Protein AF-A0A9E5QWT2-F1 (afdb_monomer_lite)

Foldseek 3Di:
DQQQPDLAQPDFDQDPNDTAQKAFDFDKDFLQWFWDQACDPDPNGTWTWGDAWTKTFGDHPSPSDTDPPGDIDIDRDRQIEDAQEPAPDQDPHNHDNVGNNGSHHHYGHNVVRVVCVVVQVVCCVPPNRGDMDGDDDPVVVDD

Radius of gyration: 15.13 Å; chains: 1; bounding box: 39×32×40 Å

Sequence (143 aa):
MPGTWGRGVYNPITVLGITGTAALKAGQYLDAYRFVDTYQGWLNYPYFHQVRPVTVFRDGDRDNTLEWDNPVQSGLFGINIHRMSNNGIDSQVLNYVWATWSMGCQGAPEPTFAQLLPLARACARFHGDLFDYTLLYEADLKG

Secondary structure (DSSP, 8-state):
-TTTSSS-------BTTB-SEEEEPSEEEEEEEEEE--SSSSSSS-EEEE-S-EEEEEE-S-SS---TTSPPEEE-----EEESSSTT------EETTEE--TT-EEE-HHHHTTHHHHHHHHHHHH-SEEEEEE--GGGG--

Structure (mmCIF, N/CA/C/O backbone):
data_AF-A0A9E5QWT2-F1
#
_entry.id   AF-A0A9E5QWT2-F1
#
loop_
_atom_site.group_PDB
_atom_site.id
_atom_site.type_symbol
_atom_site.label_atom_id
_atom_site.label_alt_id
_atom_site.label_comp_id
_atom_site.label_asym_id
_atom_site.label_entity_id
_atom_site.label_seq_id
_atom_site.pdbx_PDB_ins_code
_atom_site.Cartn_x
_atom_site.Cartn_y
_atom_site.Cartn_z
_atom_site.occupancy
_atom_site.B_iso_or_equiv
_atom_site.auth_seq_id
_atom_site.auth_comp_id
_atom_site.auth_asym_id
_atom_site.auth_atom_id
_atom_site.pdbx_PDB_model_num
ATOM 1 N N . MET A 1 1 ? -4.595 10.515 5.391 1.00 36.75 1 MET A N 1
ATOM 2 C CA . MET A 1 1 ? -4.606 9.076 5.123 1.00 36.75 1 MET A CA 1
ATOM 3 C C . MET A 1 1 ? -4.882 8.828 3.661 1.00 36.75 1 MET A C 1
ATOM 5 O O . MET A 1 1 ? -5.630 9.599 3.059 1.00 36.75 1 MET A O 1
ATOM 9 N N . PRO A 1 2 ? -4.317 7.764 3.094 1.00 42.38 2 PRO A N 1
ATOM 10 C CA . PRO A 1 2 ? -4.836 7.195 1.865 1.00 42.38 2 PRO A CA 1
ATOM 11 C C . PRO A 1 2 ? -6.343 6.912 2.015 1.00 42.38 2 PRO A C 1
ATOM 13 O O . PRO A 1 2 ? -6.761 6.156 2.886 1.00 42.38 2 PRO A O 1
ATOM 16 N N . GLY A 1 3 ? -7.150 7.610 1.221 1.00 45.94 3 GLY A N 1
ATOM 17 C CA . GLY A 1 3 ? -8.610 7.583 1.216 1.00 45.94 3 GLY A CA 1
ATOM 18 C C . GLY A 1 3 ? -9.248 8.899 1.659 1.00 45.94 3 GLY A C 1
ATOM 19 O O . GLY A 1 3 ? -10.365 9.170 1.245 1.00 45.94 3 GLY A O 1
ATOM 20 N N . THR A 1 4 ? -8.535 9.742 2.420 1.00 39.28 4 THR A N 1
ATOM 21 C CA . THR A 1 4 ? -9.126 10.931 3.077 1.00 39.28 4 THR A CA 1
ATOM 22 C C . THR A 1 4 ? -8.354 12.237 2.880 1.00 39.28 4 THR A C 1
ATOM 24 O O . THR A 1 4 ? -8.819 13.294 3.292 1.00 39.28 4 THR A O 1
ATOM 27 N N . TRP A 1 5 ? -7.166 12.215 2.264 1.00 31.72 5 TRP A N 1
ATOM 28 C CA . TRP A 1 5 ? -6.423 13.448 1.971 1.00 31.72 5 TRP A CA 1
ATOM 29 C C . TRP A 1 5 ? -6.691 13.956 0.547 1.00 31.72 5 TRP A C 1
ATOM 31 O O . TRP A 1 5 ? -6.329 13.313 -0.440 1.00 31.72 5 TRP A O 1
ATOM 41 N N . GLY A 1 6 ? -7.318 15.134 0.465 1.00 42.16 6 GLY A N 1
ATOM 42 C CA . GLY A 1 6 ? -7.694 15.834 -0.770 1.00 42.16 6 GLY A CA 1
ATOM 43 C C . GLY A 1 6 ? -9.208 15.846 -1.020 1.00 42.16 6 GLY A C 1
ATOM 44 O O . GLY A 1 6 ? -9.925 14.992 -0.513 1.00 42.16 6 GLY A O 1
ATOM 45 N N . ARG A 1 7 ? -9.698 16.812 -1.819 1.00 37.22 7 ARG A N 1
ATOM 46 C CA . ARG A 1 7 ? -11.095 16.892 -2.312 1.00 37.22 7 ARG A CA 1
ATOM 47 C C . ARG A 1 7 ? -11.407 15.671 -3.183 1.00 37.22 7 ARG A C 1
ATOM 49 O O . ARG A 1 7 ? -11.345 15.792 -4.401 1.00 37.22 7 ARG A O 1
ATOM 56 N N . GLY A 1 8 ? -11.648 14.508 -2.588 1.00 43.03 8 GLY A N 1
ATOM 57 C CA . GLY A 1 8 ? -11.386 13.242 -3.266 1.00 43.03 8 GLY A CA 1
ATOM 58 C C . GLY A 1 8 ? -12.216 12.046 -2.825 1.00 43.03 8 GLY A C 1
ATOM 59 O O . GLY A 1 8 ? -11.756 10.928 -3.026 1.00 43.03 8 GLY A O 1
ATOM 60 N N . VAL A 1 9 ? -13.422 12.242 -2.288 1.00 47.47 9 VAL A N 1
ATOM 61 C CA . VAL A 1 9 ? -14.447 11.183 -2.210 1.00 47.47 9 VAL A CA 1
ATOM 62 C C . VAL A 1 9 ? -15.173 11.129 -3.560 1.00 47.47 9 VAL A C 1
ATOM 64 O O . VAL A 1 9 ? -16.355 11.446 -3.689 1.00 47.47 9 VAL A O 1
ATOM 67 N N . TYR A 1 10 ? -14.437 10.802 -4.623 1.00 46.09 10 TYR A N 1
ATOM 68 C CA . TYR A 1 10 ? -15.039 10.573 -5.932 1.00 46.09 10 TYR A CA 1
ATOM 69 C C . TYR A 1 10 ? -15.261 9.074 -6.089 1.00 46.09 10 TYR A C 1
ATOM 71 O O . TYR A 1 10 ? -14.308 8.317 -6.238 1.00 46.09 10 TYR A O 1
ATOM 79 N N . ASN A 1 11 ? -16.540 8.690 -6.103 1.00 51.06 11 ASN A N 1
ATOM 80 C CA . ASN A 1 11 ? -17.053 7.368 -6.467 1.00 51.06 11 ASN A CA 1
ATOM 81 C C . ASN A 1 11 ? -17.125 6.328 -5.320 1.00 51.06 11 ASN A C 1
ATOM 83 O O . ASN A 1 11 ? -16.314 5.403 -5.272 1.00 51.06 11 ASN A O 1
ATOM 87 N N . PRO A 1 12 ? -18.125 6.408 -4.414 1.00 52.72 12 PRO A N 1
ATOM 88 C CA . PRO A 1 12 ? -18.350 5.347 -3.436 1.00 52.72 12 PRO A CA 1
ATOM 89 C C . PRO A 1 12 ? -18.768 4.063 -4.157 1.00 52.72 12 PRO A C 1
ATOM 91 O O . PRO A 1 12 ? -19.879 3.950 -4.678 1.00 52.72 12 PRO A O 1
ATOM 94 N N . ILE A 1 13 ? -17.877 3.076 -4.179 1.00 55.72 13 ILE A N 1
ATOM 95 C CA . ILE A 1 13 ? -18.208 1.740 -4.662 1.00 55.72 13 ILE A CA 1
ATOM 96 C C . ILE A 1 13 ? -18.928 1.023 -3.524 1.00 55.72 13 ILE A C 1
ATOM 98 O O . ILE A 1 13 ? -18.365 0.824 -2.446 1.00 55.72 13 ILE A O 1
ATOM 102 N N . THR A 1 14 ? -20.175 0.622 -3.769 1.00 60.31 14 THR A N 1
ATOM 103 C CA . THR A 1 14 ? -20.860 -0.314 -2.874 1.00 60.31 14 THR A CA 1
ATOM 104 C C . THR A 1 14 ? -20.212 -1.678 -3.051 1.00 60.31 14 THR A C 1
ATOM 106 O O . THR A 1 14 ? -20.368 -2.306 -4.096 1.00 60.31 14 THR A O 1
ATOM 109 N N . VAL A 1 15 ? -19.468 -2.139 -2.049 1.00 56.59 15 VAL A N 1
ATOM 110 C CA . VAL A 1 15 ? -18.865 -3.478 -2.059 1.00 56.59 15 VAL A CA 1
ATOM 111 C C . VAL A 1 15 ? -19.517 -4.278 -0.945 1.00 56.59 15 VAL A C 1
ATOM 113 O O . VAL A 1 15 ? -19.562 -3.821 0.193 1.00 56.59 15 VAL A O 1
ATOM 116 N N . LEU A 1 16 ? -20.062 -5.452 -1.281 1.00 55.91 16 LEU A N 1
ATOM 117 C CA . LEU A 1 16 ? -20.793 -6.316 -0.341 1.00 55.91 16 LEU A CA 1
ATOM 118 C C . LEU A 1 16 ? -21.949 -5.599 0.392 1.00 55.91 16 LEU A C 1
ATOM 120 O O . LEU A 1 16 ? -22.212 -5.859 1.561 1.00 55.91 16 LEU A O 1
ATOM 124 N N . GLY A 1 17 ? -22.646 -4.692 -0.301 1.00 58.91 17 GLY A N 1
ATOM 125 C CA . GLY A 1 17 ? -23.827 -3.998 0.225 1.00 58.91 17 GLY A CA 1
ATOM 126 C C . GLY A 1 17 ? -23.542 -2.766 1.085 1.00 58.91 17 GLY A C 1
ATOM 127 O O . GLY A 1 17 ? -24.493 -2.167 1.576 1.00 58.91 17 GLY A O 1
ATOM 128 N N . ILE A 1 18 ? -22.276 -2.359 1.252 1.00 58.88 18 ILE A N 1
ATOM 129 C CA . ILE A 1 18 ? -21.934 -1.166 2.037 1.00 58.88 18 ILE A CA 1
ATOM 130 C C . ILE A 1 18 ? -21.351 -0.082 1.130 1.00 58.88 18 ILE A C 1
ATOM 132 O O . ILE A 1 18 ? -20.354 -0.293 0.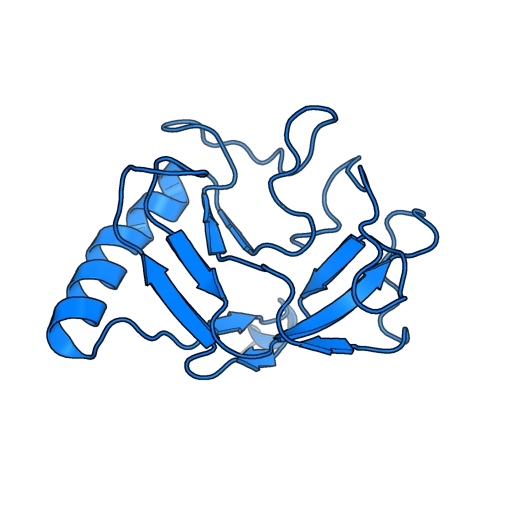436 1.00 58.88 18 ILE A O 1
ATOM 136 N N . THR A 1 19 ? -22.015 1.074 1.135 1.00 66.88 19 THR A N 1
ATOM 137 C CA . THR A 1 19 ? -21.710 2.244 0.308 1.00 66.88 19 THR A CA 1
ATOM 138 C C . THR A 1 19 ? -20.678 3.122 1.000 1.00 66.88 19 THR A C 1
ATOM 140 O O . THR A 1 19 ? -20.861 3.483 2.156 1.00 66.88 19 THR A O 1
ATOM 143 N N . GLY A 1 20 ? -19.613 3.490 0.292 1.00 71.12 20 GLY A N 1
ATOM 144 C CA . GLY A 1 20 ? -18.637 4.453 0.797 1.00 71.12 20 GLY A CA 1
ATOM 145 C C . GLY A 1 20 ? -17.224 4.215 0.285 1.00 71.12 20 GLY A C 1
ATOM 146 O O . GLY A 1 20 ? -16.899 3.120 -0.190 1.00 71.12 20 GLY A O 1
ATOM 147 N N . THR A 1 21 ? -16.378 5.236 0.394 1.00 77.31 21 THR A N 1
ATOM 148 C CA . THR A 1 21 ? -14.948 5.109 0.090 1.00 77.31 21 THR A CA 1
ATOM 149 C C . THR A 1 21 ? -14.270 4.312 1.197 1.00 77.31 21 THR A C 1
ATOM 151 O O . THR A 1 21 ? -14.520 4.534 2.380 1.00 77.31 21 THR A O 1
ATOM 154 N N . ALA A 1 22 ? -13.433 3.346 0.823 1.00 80.75 22 ALA A N 1
ATOM 155 C CA . ALA A 1 22 ? -12.694 2.558 1.797 1.00 80.75 22 ALA A CA 1
ATOM 156 C C . ALA A 1 22 ? -11.521 3.361 2.372 1.00 80.75 22 ALA A C 1
ATOM 158 O O . ALA A 1 22 ? -10.804 4.043 1.640 1.00 80.75 22 ALA A O 1
ATOM 159 N N . ALA A 1 23 ? -11.283 3.210 3.671 1.00 85.69 23 ALA A N 1
ATOM 160 C CA . ALA A 1 23 ? -10.050 3.628 4.323 1.00 85.69 23 ALA A CA 1
ATOM 161 C C . ALA A 1 23 ? -9.471 2.429 5.074 1.00 85.69 23 ALA A C 1
ATOM 163 O O . ALA A 1 23 ? -10.154 1.815 5.893 1.00 85.69 23 ALA A O 1
ATOM 164 N N . LEU A 1 24 ? -8.226 2.060 4.772 1.00 89.88 24 LEU A N 1
ATOM 165 C CA . LEU A 1 24 ? -7.575 0.928 5.423 1.00 89.88 24 LEU A CA 1
ATOM 166 C C . LEU A 1 24 ? -7.392 1.220 6.918 1.00 89.88 24 LEU A C 1
ATOM 168 O O . LEU A 1 24 ? -6.884 2.274 7.297 1.00 89.88 24 LEU A O 1
ATOM 172 N N . LYS A 1 25 ? -7.802 0.284 7.771 1.00 91.12 25 LYS A N 1
ATOM 173 C CA . LYS A 1 25 ? -7.625 0.397 9.218 1.00 91.12 25 LYS A CA 1
ATOM 174 C C . LYS A 1 25 ? -6.166 0.118 9.590 1.00 91.12 25 LYS A C 1
ATOM 176 O O . LYS A 1 25 ? -5.563 -0.803 9.042 1.00 91.12 25 LYS A O 1
ATOM 181 N N . ALA A 1 26 ? -5.610 0.862 10.546 1.00 92.25 26 ALA A N 1
ATOM 182 C CA . ALA A 1 26 ? -4.282 0.571 11.087 1.00 92.25 26 ALA A CA 1
ATOM 183 C C . ALA A 1 26 ? -4.209 -0.836 11.712 1.00 92.25 26 ALA A C 1
ATOM 185 O O . ALA A 1 26 ? -5.175 -1.318 12.325 1.00 92.25 26 ALA A O 1
ATOM 186 N N . GLY A 1 27 ? -3.059 -1.486 11.545 1.00 93.69 27 GLY A N 1
ATOM 187 C CA . GLY A 1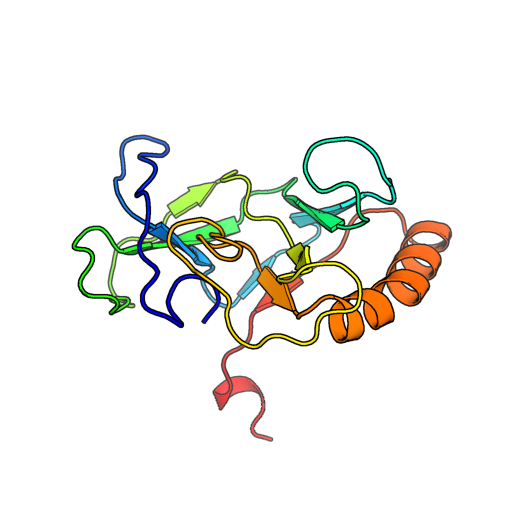 27 ? -2.814 -2.868 11.947 1.00 93.69 27 GLY A CA 1
ATOM 188 C C . GLY A 1 27 ? -1.786 -3.569 11.061 1.00 93.69 27 GLY A C 1
ATOM 189 O O . GLY A 1 27 ? -1.294 -3.001 10.085 1.00 93.69 27 GLY A O 1
ATOM 190 N N . GLN A 1 28 ? -1.480 -4.818 11.414 1.00 96.62 28 GLN A N 1
ATOM 191 C CA . GLN A 1 28 ? -0.597 -5.698 10.652 1.00 96.62 28 GLN A CA 1
ATOM 192 C C . GLN A 1 28 ? -1.419 -6.693 9.825 1.00 96.62 28 GLN A C 1
ATOM 194 O O . GLN A 1 28 ? -2.288 -7.392 10.348 1.00 96.62 28 GLN A O 1
ATOM 199 N N . TYR A 1 29 ? -1.114 -6.764 8.535 1.00 97.31 29 TYR A N 1
ATOM 200 C CA . TYR A 1 29 ? -1.768 -7.612 7.548 1.00 97.31 29 TYR A CA 1
ATOM 201 C C . TYR A 1 29 ? -0.763 -8.624 7.004 1.00 97.31 29 TYR A C 1
ATOM 203 O O . TYR A 1 29 ? -0.010 -8.320 6.077 1.00 97.31 29 TYR A O 1
ATOM 211 N N . LEU A 1 30 ? -0.745 -9.812 7.613 1.00 97.94 30 LEU A N 1
ATOM 212 C CA . LEU A 1 30 ? 0.231 -10.856 7.307 1.00 97.94 30 LEU A CA 1
ATOM 213 C C . LEU A 1 30 ? -0.029 -11.510 5.949 1.00 97.94 30 LEU A C 1
ATOM 215 O O . LEU A 1 30 ? -1.163 -11.899 5.648 1.00 97.94 30 LEU A O 1
ATOM 219 N N . ASP A 1 31 ? 1.024 -11.614 5.140 1.00 97.75 31 ASP A N 1
ATOM 220 C CA . ASP A 1 31 ? 1.039 -12.116 3.767 1.00 97.75 31 ASP A CA 1
ATOM 221 C C . ASP A 1 31 ? -0.119 -11.573 2.904 1.00 97.75 31 ASP A C 1
ATOM 223 O O . ASP A 1 31 ? -0.631 -12.249 2.001 1.00 97.75 31 ASP A O 1
ATOM 227 N N . ALA A 1 32 ? -0.628 -10.380 3.211 1.00 98.06 32 ALA A N 1
ATOM 228 C CA . ALA A 1 32 ? -1.857 -9.891 2.598 1.00 98.06 32 ALA A CA 1
ATOM 229 C C . ALA A 1 32 ? -1.654 -9.377 1.177 1.00 98.06 32 ALA A C 1
ATOM 231 O O . ALA A 1 32 ? -2.629 -9.190 0.442 1.00 98.06 32 ALA A O 1
ATOM 232 N N . TYR A 1 33 ? -0.396 -9.204 0.782 1.00 98.31 33 TYR A N 1
ATOM 233 C CA . TYR A 1 33 ? -0.006 -8.535 -0.437 1.00 98.31 33 TYR A CA 1
ATOM 234 C C . TYR A 1 33 ? 0.953 -9.389 -1.254 1.00 98.31 33 TYR A C 1
ATOM 236 O O . TYR A 1 33 ? 1.967 -9.848 -0.747 1.00 98.31 33 TYR A O 1
ATOM 244 N N . ARG A 1 34 ? 0.652 -9.578 -2.538 1.00 98.19 34 ARG A N 1
ATOM 245 C CA . ARG A 1 34 ? 1.558 -10.207 -3.499 1.00 98.19 34 ARG A CA 1
ATOM 246 C C . ARG A 1 34 ? 2.261 -9.144 -4.327 1.00 98.19 34 ARG A C 1
ATOM 248 O O . ARG A 1 34 ? 1.586 -8.327 -4.951 1.00 98.19 34 ARG A O 1
ATOM 255 N N . PHE A 1 35 ? 3.584 -9.174 -4.394 1.00 98.25 35 PHE A N 1
ATOM 256 C CA . PHE A 1 35 ? 4.333 -8.318 -5.306 1.00 98.25 35 PHE A CA 1
ATOM 257 C C . PHE A 1 35 ? 4.132 -8.768 -6.759 1.00 98.25 35 PHE A C 1
ATOM 259 O O . PHE A 1 35 ? 4.369 -9.920 -7.115 1.00 98.25 35 PHE A O 1
ATOM 266 N N . VAL A 1 36 ? 3.683 -7.844 -7.603 1.00 97.31 36 VAL A N 1
ATOM 267 C CA . VAL A 1 36 ? 3.439 -8.047 -9.030 1.00 97.31 36 VAL A CA 1
ATOM 268 C C . VAL A 1 36 ? 4.405 -7.154 -9.803 1.00 97.31 36 VAL A C 1
ATOM 270 O O . VAL A 1 36 ? 4.200 -5.946 -9.910 1.00 97.31 36 VAL A O 1
ATOM 273 N N . ASP A 1 37 ? 5.461 -7.754 -10.353 1.00 97.12 37 ASP A N 1
ATOM 274 C CA . ASP A 1 37 ? 6.504 -7.052 -11.112 1.00 97.12 37 ASP A CA 1
ATOM 275 C C . ASP A 1 37 ? 6.218 -7.106 -12.617 1.00 97.12 37 ASP A C 1
ATOM 277 O O . ASP A 1 37 ? 6.812 -7.883 -13.364 1.00 97.12 37 ASP A O 1
ATOM 281 N N . THR A 1 38 ? 5.241 -6.317 -13.067 1.00 95.50 38 THR A N 1
ATOM 282 C CA . THR A 1 38 ? 4.874 -6.243 -14.485 1.00 95.50 38 THR A CA 1
ATOM 283 C C . THR A 1 38 ? 4.608 -4.814 -14.936 1.00 95.50 38 THR A C 1
ATOM 285 O O . THR A 1 38 ? 4.072 -3.989 -14.197 1.00 95.50 38 THR A O 1
ATOM 288 N N . TYR A 1 39 ? 4.951 -4.544 -16.193 1.00 95.06 39 TYR A N 1
ATOM 289 C CA . TYR A 1 39 ? 4.621 -3.318 -16.920 1.00 95.06 39 TYR A CA 1
ATOM 290 C C . TYR A 1 39 ? 3.540 -3.627 -17.964 1.00 95.06 39 TYR A C 1
ATOM 292 O O . TYR A 1 39 ? 3.655 -3.324 -19.147 1.00 95.06 39 TYR A O 1
ATOM 300 N N . GLN A 1 40 ? 2.511 -4.352 -17.535 1.00 91.12 40 GLN A N 1
ATOM 301 C CA . GLN A 1 40 ? 1.346 -4.707 -18.339 1.00 91.12 40 GLN A CA 1
ATOM 302 C C . GLN A 1 40 ? 0.083 -4.582 -17.477 1.00 91.12 40 GLN A C 1
ATOM 304 O O . GLN A 1 40 ? 0.147 -4.619 -16.248 1.00 91.12 40 GLN A O 1
ATOM 309 N N . GLY A 1 41 ? -1.081 -4.438 -18.111 1.00 85.19 41 GLY A N 1
ATOM 310 C CA . GLY A 1 41 ? -2.365 -4.337 -17.411 1.00 85.19 41 GLY A CA 1
ATOM 311 C C . GLY A 1 41 ? -2.666 -2.939 -16.864 1.00 85.19 41 GLY A C 1
ATOM 312 O O . GLY A 1 41 ? -2.190 -1.938 -17.394 1.00 85.19 41 GLY A O 1
ATOM 313 N N . TRP A 1 42 ? -3.500 -2.879 -15.821 1.00 81.38 42 TRP A N 1
ATOM 314 C CA . TRP A 1 42 ? -4.187 -1.652 -15.392 1.00 81.38 42 TRP A CA 1
ATOM 315 C C . TRP A 1 42 ? -3.249 -0.505 -14.984 1.00 81.38 42 TRP A C 1
ATOM 317 O O . TRP A 1 42 ? -3.517 0.645 -15.321 1.00 81.38 42 TRP A O 1
ATOM 327 N N . LEU A 1 43 ? -2.153 -0.806 -14.280 1.00 86.94 43 LEU A N 1
ATOM 328 C CA . LEU A 1 43 ? -1.233 0.213 -13.763 1.00 86.94 43 LEU A CA 1
ATOM 329 C C . LEU A 1 43 ? -0.024 0.454 -14.677 1.00 86.94 43 LEU A C 1
ATOM 331 O O . LEU A 1 43 ? 0.624 1.502 -14.574 1.00 86.94 43 LEU A O 1
ATOM 335 N N . ASN A 1 44 ? 0.289 -0.511 -15.551 1.00 93.12 44 ASN A N 1
ATOM 336 C CA . ASN A 1 44 ? 1.505 -0.522 -16.368 1.00 93.12 44 ASN A CA 1
ATOM 337 C C . ASN A 1 44 ? 2.772 -0.191 -15.540 1.00 93.12 44 ASN A C 1
ATOM 339 O O . ASN A 1 44 ? 3.613 0.615 -15.939 1.00 93.12 44 ASN A O 1
ATOM 343 N N . TYR A 1 45 ? 2.845 -0.726 -14.318 1.00 95.81 45 TYR A N 1
ATOM 344 C CA . TYR A 1 45 ? 3.900 -0.447 -13.345 1.00 95.81 45 TYR A CA 1
ATOM 345 C C . TYR A 1 45 ? 3.844 -1.488 -12.210 1.00 95.81 45 TYR A C 1
ATOM 347 O O . TYR A 1 45 ? 2.733 -1.890 -11.859 1.00 95.81 45 TYR A O 1
ATOM 355 N N . PRO A 1 46 ? 4.977 -1.891 -11.602 1.00 97.69 46 PRO A N 1
ATOM 356 C CA . PRO A 1 46 ? 4.995 -2.832 -10.483 1.00 97.69 46 PRO A CA 1
ATOM 357 C C . PRO A 1 46 ? 4.200 -2.359 -9.260 1.00 97.69 46 PRO A C 1
ATOM 359 O O . PRO A 1 46 ? 4.206 -1.178 -8.920 1.00 97.69 46 PRO A O 1
ATOM 362 N N . TYR A 1 47 ? 3.527 -3.276 -8.572 1.00 96.88 47 TYR A N 1
ATOM 363 C CA . TYR A 1 47 ? 2.676 -2.957 -7.420 1.00 96.88 47 TYR A CA 1
ATOM 364 C C . TYR A 1 47 ? 2.510 -4.159 -6.493 1.00 96.88 47 TYR A C 1
ATOM 366 O O . TYR A 1 47 ? 2.967 -5.258 -6.797 1.00 96.88 47 TYR A O 1
ATOM 374 N N . PHE A 1 48 ? 1.825 -3.964 -5.369 1.00 97.69 48 PHE A N 1
ATOM 375 C CA . PHE A 1 48 ? 1.432 -5.044 -4.477 1.00 97.69 48 PHE A CA 1
ATOM 376 C C . PHE A 1 48 ? -0.077 -5.270 -4.549 1.00 97.69 48 PHE A C 1
ATOM 378 O O . PHE A 1 48 ? -0.872 -4.385 -4.225 1.00 97.69 48 PHE A O 1
ATOM 385 N N . HIS A 1 49 ? -0.468 -6.458 -4.997 1.00 96.25 49 HIS A N 1
ATOM 386 C CA . HIS A 1 49 ? -1.853 -6.873 -5.153 1.00 96.25 49 HIS A CA 1
ATOM 387 C C . HIS A 1 49 ? -2.405 -7.469 -3.858 1.00 96.25 49 HIS A C 1
ATOM 389 O O . HIS A 1 49 ? -1.772 -8.344 -3.271 1.00 96.25 49 HIS A O 1
ATOM 395 N N . GLN A 1 50 ? -3.597 -7.049 -3.438 1.00 95.31 50 GLN A N 1
ATOM 396 C CA . GLN A 1 50 ? -4.269 -7.660 -2.293 1.00 95.31 50 GLN A CA 1
ATOM 397 C C . GLN A 1 50 ? -4.639 -9.125 -2.586 1.00 95.31 50 GLN A C 1
ATOM 399 O O . GLN A 1 50 ? -5.408 -9.397 -3.503 1.00 95.31 50 GLN A O 1
ATOM 404 N N . VAL A 1 51 ? -4.156 -10.060 -1.766 1.00 97.38 51 VAL A N 1
ATOM 405 C CA . VAL A 1 51 ? -4.442 -11.504 -1.888 1.00 97.38 51 VAL A CA 1
ATOM 406 C C . VAL A 1 51 ? -5.069 -12.124 -0.639 1.00 97.38 51 VAL A C 1
ATOM 408 O O . VAL A 1 51 ? -5.625 -13.218 -0.724 1.00 97.38 51 VAL A O 1
ATOM 411 N N . ARG A 1 52 ? -5.035 -11.439 0.513 1.00 97.06 52 ARG A N 1
ATOM 412 C CA . ARG A 1 52 ? -5.770 -11.842 1.726 1.00 97.06 52 ARG A CA 1
ATOM 413 C C . ARG A 1 52 ? -6.655 -10.705 2.251 1.00 97.06 52 ARG A C 1
ATOM 415 O O . ARG A 1 52 ? -6.457 -9.545 1.872 1.00 97.06 52 ARG A O 1
ATOM 422 N N . PRO A 1 53 ? -7.660 -11.017 3.091 1.00 95.44 53 PRO A N 1
ATOM 423 C CA . PRO A 1 53 ? -8.544 -10.007 3.653 1.00 95.44 53 PRO A CA 1
ATOM 424 C C . PRO A 1 53 ? -7.788 -8.911 4.409 1.00 95.44 53 PRO A C 1
ATOM 426 O O . PRO A 1 53 ? -6.894 -9.201 5.200 1.00 95.44 53 PRO A O 1
ATOM 429 N N . VAL A 1 54 ? -8.194 -7.661 4.193 1.00 94.62 54 VAL A N 1
ATOM 430 C CA . VAL A 1 54 ? -7.775 -6.505 5.001 1.00 94.62 54 VAL A CA 1
ATOM 431 C C . VAL A 1 54 ? -8.997 -5.856 5.627 1.00 94.62 54 VAL A C 1
ATOM 433 O O . VAL A 1 54 ? -10.116 -6.100 5.174 1.00 94.62 54 VAL A O 1
ATOM 436 N N . THR A 1 55 ? -8.791 -5.037 6.655 1.00 92.94 55 THR A N 1
ATOM 437 C CA . THR A 1 55 ? -9.875 -4.403 7.405 1.00 92.94 55 THR A CA 1
ATOM 438 C C . THR A 1 55 ? -9.980 -2.935 7.039 1.00 92.94 55 THR A C 1
ATOM 440 O O . THR A 1 55 ? -8.986 -2.216 7.048 1.00 92.94 55 THR A O 1
ATOM 443 N N . VAL A 1 56 ? -11.185 -2.480 6.722 1.00 88.00 56 VAL A N 1
ATOM 444 C CA . VAL A 1 56 ? -11.444 -1.113 6.274 1.00 88.00 56 VAL A CA 1
ATOM 445 C C . VAL A 1 56 ? -12.547 -0.468 7.089 1.00 88.00 56 VAL A C 1
ATOM 447 O O . VAL A 1 56 ? -13.488 -1.135 7.520 1.00 88.00 56 VAL A O 1
ATOM 450 N N . PHE A 1 57 ? -12.441 0.844 7.233 1.00 84.81 57 PHE A N 1
ATOM 451 C CA . PHE A 1 57 ? -13.569 1.724 7.486 1.00 84.81 57 PHE A CA 1
ATOM 452 C C . PHE A 1 57 ? -14.234 2.099 6.156 1.00 84.81 57 PHE A C 1
ATOM 454 O O . PHE A 1 57 ? -13.628 1.975 5.083 1.00 84.81 57 PHE A O 1
ATOM 461 N N . ARG A 1 58 ? -15.476 2.576 6.226 1.00 79.06 58 ARG A N 1
ATOM 462 C CA . ARG A 1 58 ? -16.201 3.148 5.089 1.00 79.06 58 ARG A CA 1
ATOM 463 C C . ARG A 1 58 ? -16.662 4.549 5.452 1.00 79.06 58 ARG A C 1
ATOM 465 O O . ARG A 1 58 ? -17.384 4.699 6.428 1.00 79.06 58 ARG A O 1
ATOM 472 N N . ASP A 1 59 ? -16.263 5.522 4.646 1.00 71.69 59 ASP A N 1
ATOM 473 C CA . ASP A 1 59 ? -16.859 6.860 4.638 1.00 71.69 59 ASP A CA 1
ATOM 474 C C . ASP A 1 59 ? -18.049 6.822 3.666 1.00 71.69 59 ASP A C 1
ATOM 476 O O . ASP A 1 59 ? -17.873 6.733 2.441 1.00 71.69 59 ASP A O 1
ATOM 480 N N . GLY A 1 60 ? -19.257 6.770 4.231 1.00 66.81 60 GLY A N 1
ATOM 481 C CA . GLY A 1 60 ? -20.516 6.659 3.496 1.00 66.81 60 GLY A CA 1
ATOM 482 C C . GLY A 1 60 ? -21.251 7.985 3.290 1.00 66.81 60 GLY A C 1
ATOM 483 O O . GLY A 1 60 ? -22.094 8.060 2.390 1.00 66.81 60 GLY A O 1
ATOM 484 N N . ASP A 1 61 ? -20.947 9.013 4.084 1.00 65.94 61 ASP A N 1
ATOM 485 C CA . ASP A 1 61 ? -21.650 10.301 4.079 1.00 65.94 61 ASP A CA 1
ATOM 486 C C . ASP A 1 61 ? -20.917 11.396 3.282 1.00 65.94 61 ASP A C 1
ATOM 488 O O . ASP A 1 61 ? -21.534 12.400 2.912 1.00 65.94 61 ASP A O 1
ATOM 492 N N . ARG A 1 62 ? -19.671 11.123 2.858 1.00 67.12 62 ARG A N 1
ATOM 493 C CA . ARG A 1 62 ? -18.854 11.963 1.969 1.00 67.12 62 ARG A CA 1
ATOM 494 C C . ARG A 1 62 ? -18.502 13.313 2.581 1.00 67.12 62 ARG A C 1
ATOM 496 O O . ARG A 1 62 ? -18.274 14.279 1.841 1.00 67.12 62 ARG A O 1
ATOM 503 N N . ASP A 1 63 ? -18.456 13.401 3.903 1.00 67.19 63 ASP A N 1
ATOM 504 C CA . ASP A 1 63 ? -18.069 14.625 4.596 1.00 67.19 63 ASP A CA 1
ATOM 505 C C . ASP A 1 63 ? -16.531 14.848 4.586 1.00 67.19 63 ASP A C 1
ATOM 507 O O . ASP A 1 63 ? -16.054 15.957 4.839 1.00 67.19 63 ASP A O 1
ATOM 511 N N . ASN A 1 64 ? -15.763 13.853 4.110 1.00 64.25 64 ASN A N 1
ATOM 512 C CA . ASN A 1 64 ? -14.291 13.761 4.099 1.00 64.25 64 ASN A CA 1
ATOM 513 C C . ASN A 1 64 ? -13.661 13.586 5.489 1.00 64.25 64 ASN A C 1
ATOM 515 O O . ASN A 1 64 ? -12.434 13.672 5.635 1.00 64.25 64 ASN A O 1
ATOM 519 N N . THR A 1 65 ? -14.481 13.335 6.494 1.00 65.06 65 THR A N 1
ATOM 520 C CA . THR A 1 65 ? -14.092 12.835 7.798 1.00 65.06 65 THR A CA 1
ATOM 521 C C . THR A 1 65 ? -14.137 11.312 7.741 1.00 65.06 65 THR A C 1
ATOM 523 O O . THR A 1 65 ? -14.812 10.701 6.921 1.00 65.06 65 THR A O 1
ATOM 526 N N . LEU A 1 66 ? -13.302 10.670 8.551 1.00 69.25 66 LEU A N 1
ATOM 527 C CA . LEU A 1 66 ? -13.444 9.244 8.786 1.00 69.25 66 LEU A CA 1
ATOM 528 C C . LEU A 1 66 ? -13.866 9.073 10.233 1.00 69.25 66 LEU A C 1
ATOM 530 O O . LEU A 1 66 ? -13.101 9.418 11.137 1.00 69.25 66 LEU A O 1
ATOM 534 N N . GLU A 1 67 ? -15.053 8.526 10.447 1.00 70.06 67 GLU A N 1
ATOM 535 C CA . GLU A 1 67 ? -15.522 8.183 11.781 1.00 70.06 67 GLU A CA 1
ATOM 536 C C . GLU A 1 67 ? -14.854 6.865 12.190 1.00 70.06 67 GLU A C 1
ATOM 538 O O . GLU A 1 67 ? -15.099 5.790 11.637 1.00 70.06 67 GLU A O 1
ATOM 543 N N . TRP A 1 68 ? -13.928 6.948 13.141 1.00 69.56 68 TRP A N 1
ATOM 544 C CA . TRP A 1 68 ? -13.119 5.811 13.600 1.00 69.56 68 TRP A CA 1
ATOM 545 C C . TRP A 1 68 ? -13.901 4.797 14.441 1.00 69.56 68 TRP A C 1
ATOM 547 O O . TRP A 1 68 ? -13.405 3.707 14.727 1.00 69.56 68 TRP A O 1
ATOM 557 N N . ASP A 1 69 ? -15.108 5.170 14.845 1.00 70.12 69 ASP A N 1
ATOM 558 C CA . ASP A 1 69 ? -16.128 4.355 15.491 1.00 70.12 69 ASP A CA 1
ATOM 559 C C . ASP A 1 69 ? -17.082 3.688 14.486 1.00 70.12 69 ASP A C 1
ATOM 561 O O . ASP A 1 69 ? -17.905 2.862 14.895 1.00 70.12 69 ASP A O 1
ATOM 565 N N . ASN A 1 70 ? -16.947 3.959 13.178 1.00 70.56 70 ASN A N 1
ATOM 566 C CA . ASN A 1 70 ? -17.755 3.279 12.172 1.00 70.56 70 ASN A CA 1
ATOM 567 C C . ASN A 1 70 ? -17.510 1.761 12.171 1.00 70.56 70 ASN A C 1
ATOM 569 O O . ASN A 1 70 ? -16.382 1.292 12.376 1.00 70.56 70 ASN A O 1
ATOM 573 N N . PRO A 1 71 ? -18.550 0.968 11.848 1.00 74.31 71 PRO A N 1
ATOM 574 C CA . PRO A 1 71 ? -18.409 -0.460 11.625 1.00 74.31 71 PRO A CA 1
ATOM 575 C C . PRO A 1 71 ? -17.315 -0.764 10.599 1.00 74.31 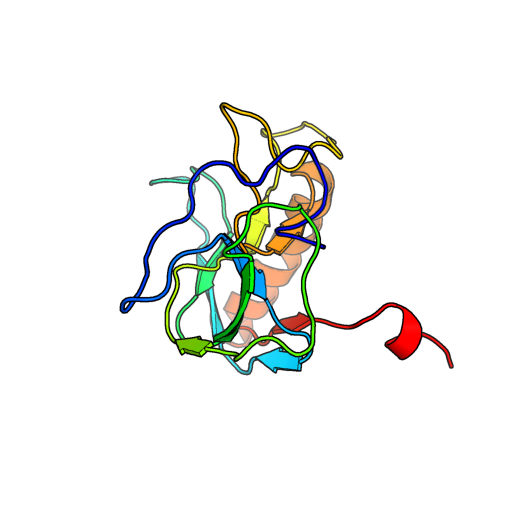71 PRO A C 1
ATOM 577 O O . PRO A 1 71 ? -17.292 -0.224 9.491 1.00 74.31 71 PRO A O 1
ATOM 580 N N . VAL A 1 72 ? -16.421 -1.677 10.968 1.00 86.69 72 VAL A N 1
ATOM 581 C CA . VAL A 1 72 ? -15.337 -2.134 10.099 1.00 86.69 72 VAL A CA 1
ATOM 582 C C . VAL A 1 72 ? -15.775 -3.319 9.250 1.00 86.69 72 VAL A C 1
ATOM 584 O O . VAL A 1 72 ? -16.641 -4.103 9.635 1.00 86.69 72 VAL A O 1
ATOM 587 N N . GLN A 1 73 ? -15.130 -3.488 8.102 1.00 86.56 73 GLN A N 1
ATOM 588 C CA . GLN A 1 73 ? -15.310 -4.656 7.243 1.00 86.56 73 GLN A CA 1
ATOM 589 C C . GLN A 1 73 ? -13.978 -5.308 6.955 1.00 86.56 73 GLN A C 1
ATOM 591 O O . GLN A 1 73 ? -13.017 -4.616 6.632 1.00 86.56 73 GLN A O 1
ATOM 596 N N . SER A 1 74 ? -13.953 -6.635 6.975 1.00 91.00 74 SER A N 1
ATOM 597 C CA . SER A 1 74 ? -12.799 -7.415 6.543 1.00 91.00 74 SER A CA 1
ATOM 598 C C . SER A 1 74 ? -13.132 -8.197 5.280 1.00 91.00 74 SER A C 1
ATOM 600 O O . SER A 1 74 ? -14.170 -8.851 5.203 1.00 91.00 74 SER A O 1
ATOM 602 N N . GLY A 1 75 ? -12.261 -8.128 4.276 1.00 90.06 75 GLY A N 1
ATOM 603 C CA . GLY A 1 75 ? -12.508 -8.785 2.996 1.00 90.06 75 GLY A CA 1
ATOM 604 C C . GLY A 1 75 ? -11.487 -8.443 1.919 1.00 90.06 75 GLY A C 1
ATOM 605 O O . GLY A 1 75 ? -10.514 -7.722 2.152 1.00 90.06 75 GLY A O 1
ATOM 606 N N . LEU A 1 76 ? -11.716 -8.993 0.726 1.00 89.12 76 LEU A N 1
ATOM 607 C CA . LEU A 1 76 ? -10.983 -8.645 -0.488 1.00 89.12 76 LEU A CA 1
ATOM 608 C C . LEU A 1 76 ? -11.697 -7.476 -1.169 1.00 89.12 76 LEU A C 1
ATOM 610 O O . LEU A 1 76 ? -12.818 -7.625 -1.650 1.00 89.12 76 LEU A O 1
ATOM 614 N N . PHE A 1 77 ? -11.050 -6.312 -1.186 1.00 86.75 77 PHE A N 1
ATOM 615 C CA . PHE A 1 77 ? -11.628 -5.061 -1.687 1.00 86.75 77 PHE A CA 1
ATOM 616 C C . PHE A 1 77 ? -10.866 -4.493 -2.890 1.00 86.75 77 PHE A C 1
ATOM 618 O O . PHE A 1 77 ? -11.275 -3.477 -3.443 1.00 86.75 77 PHE A O 1
ATOM 625 N N . GLY A 1 78 ? -9.762 -5.131 -3.294 1.00 87.81 78 GLY A N 1
ATOM 626 C CA . GLY A 1 78 ? -8.865 -4.606 -4.324 1.00 87.81 78 GLY A CA 1
ATOM 627 C C . GLY A 1 78 ? -8.005 -3.443 -3.824 1.00 87.81 78 GLY A C 1
ATOM 628 O O . GLY A 1 78 ? -7.553 -2.630 -4.626 1.00 87.81 78 GLY A O 1
ATOM 629 N N . ILE A 1 79 ? -7.782 -3.361 -2.509 1.00 90.31 79 ILE A N 1
ATOM 630 C CA . ILE A 1 79 ? -6.958 -2.326 -1.877 1.00 90.31 79 ILE A CA 1
ATOM 631 C C . ILE A 1 79 ? -5.495 -2.698 -2.068 1.00 90.31 79 ILE A C 1
ATOM 633 O O . ILE A 1 79 ? -4.927 -3.448 -1.282 1.00 90.31 79 ILE A O 1
ATOM 637 N N . ASN A 1 80 ? -4.908 -2.199 -3.150 1.00 93.12 80 ASN A N 1
ATOM 638 C CA . ASN A 1 80 ? -3.534 -2.480 -3.556 1.00 93.12 80 ASN A CA 1
ATOM 639 C C . ASN A 1 80 ? -2.552 -1.449 -2.969 1.00 93.12 80 ASN A C 1
ATOM 641 O O . ASN A 1 80 ? -2.956 -0.379 -2.507 1.00 93.12 80 ASN A O 1
ATOM 645 N N . ILE A 1 81 ? -1.252 -1.749 -3.037 1.00 95.56 81 ILE A N 1
ATOM 646 C CA . ILE A 1 81 ? -0.182 -0.786 -2.736 1.00 95.56 81 ILE A CA 1
ATOM 647 C C . ILE A 1 81 ? 0.535 -0.431 -4.038 1.00 95.56 81 ILE A C 1
ATOM 649 O O . ILE A 1 81 ? 1.114 -1.311 -4.675 1.00 95.56 81 ILE A O 1
ATOM 653 N N . HIS A 1 82 ? 0.483 0.829 -4.466 1.00 94.44 82 HIS A N 1
ATOM 654 C CA . HIS A 1 82 ? 0.998 1.241 -5.776 1.00 94.44 82 HIS A CA 1
ATOM 655 C C . HIS A 1 82 ? 1.501 2.690 -5.811 1.00 94.44 82 HIS A C 1
ATOM 657 O O . HIS A 1 82 ? 1.288 3.462 -4.881 1.00 94.44 82 HIS A O 1
ATOM 663 N N . ARG A 1 83 ? 2.143 3.090 -6.919 1.00 92.88 83 ARG A N 1
ATOM 664 C CA . ARG A 1 83 ? 2.486 4.501 -7.162 1.00 92.88 83 ARG A CA 1
ATOM 665 C C . ARG A 1 83 ? 1.229 5.381 -7.200 1.00 92.88 83 ARG A C 1
ATOM 667 O O . ARG A 1 83 ? 0.254 5.034 -7.862 1.00 92.88 83 ARG A O 1
ATOM 674 N N . MET A 1 84 ? 1.263 6.533 -6.542 1.00 90.25 84 MET A N 1
ATOM 675 C CA . MET A 1 84 ? 0.137 7.476 -6.427 1.00 90.25 84 MET A CA 1
ATOM 676 C C . MET A 1 84 ? 0.336 8.750 -7.257 1.00 90.25 84 MET A C 1
ATOM 678 O O . MET A 1 84 ? -0.098 9.839 -6.892 1.00 90.25 84 MET A O 1
ATOM 682 N N . SER A 1 85 ? 1.036 8.617 -8.377 1.00 89.69 85 SER A N 1
ATOM 683 C CA . SER A 1 85 ? 1.268 9.674 -9.356 1.00 89.69 85 SER A CA 1
ATOM 684 C C . SER A 1 85 ? 1.726 9.053 -10.673 1.00 89.69 85 SER A C 1
ATOM 686 O O . SER A 1 85 ? 2.051 7.863 -10.726 1.00 89.69 85 SER A O 1
ATOM 688 N N . ASN A 1 86 ? 1.768 9.848 -11.744 1.00 89.56 86 ASN A N 1
ATOM 689 C CA . ASN A 1 86 ? 2.381 9.443 -13.011 1.00 89.56 86 ASN A CA 1
ATOM 690 C C . ASN A 1 86 ? 3.897 9.213 -12.866 1.00 89.56 86 ASN A C 1
ATOM 692 O O . ASN A 1 86 ? 4.526 9.745 -11.955 1.00 89.56 86 ASN A O 1
ATOM 696 N N . ASN A 1 87 ? 4.482 8.436 -13.782 1.00 90.25 87 ASN A N 1
ATOM 697 C CA . ASN A 1 87 ? 5.915 8.126 -13.770 1.00 90.25 87 ASN A CA 1
ATOM 698 C C . ASN A 1 87 ? 6.761 9.409 -13.771 1.00 90.25 87 ASN A C 1
ATOM 700 O O . ASN A 1 87 ? 6.521 10.303 -14.584 1.00 90.25 87 ASN A O 1
ATOM 704 N N . GLY A 1 88 ? 7.743 9.490 -12.871 1.00 90.19 88 GLY A N 1
ATOM 705 C CA . GLY A 1 88 ? 8.621 10.647 -12.707 1.00 90.19 88 GLY A CA 1
ATOM 706 C C . GLY A 1 88 ? 7.980 11.859 -12.026 1.00 90.19 88 GLY A C 1
ATOM 707 O O . GLY A 1 88 ? 8.637 12.889 -11.900 1.00 90.19 88 GLY A O 1
ATOM 708 N N . ILE A 1 89 ? 6.718 11.770 -11.591 1.00 89.62 89 ILE A N 1
ATOM 709 C CA . ILE A 1 89 ? 6.008 12.889 -10.966 1.00 89.62 89 ILE A CA 1
ATOM 710 C C . ILE A 1 89 ? 5.999 12.722 -9.450 1.00 89.62 89 ILE A C 1
ATOM 712 O O . ILE A 1 89 ? 5.343 11.828 -8.919 1.00 89.62 89 ILE A O 1
ATOM 716 N N . ASP A 1 90 ? 6.667 13.628 -8.744 1.00 88.50 90 ASP A N 1
ATOM 717 C CA . ASP A 1 90 ? 6.539 13.770 -7.294 1.00 88.50 90 ASP A CA 1
ATOM 718 C C . ASP A 1 90 ? 5.357 14.700 -6.975 1.00 88.50 90 ASP A C 1
ATOM 720 O O . ASP A 1 90 ? 5.445 15.920 -7.102 1.00 88.50 90 ASP A O 1
ATOM 724 N N . SER A 1 91 ? 4.197 14.117 -6.666 1.00 82.56 91 SER A N 1
ATOM 725 C CA . SER A 1 91 ? 2.943 14.845 -6.447 1.00 82.56 91 SER A CA 1
ATOM 726 C C . SER A 1 91 ? 2.316 14.438 -5.128 1.00 82.56 91 SER A C 1
ATOM 728 O O . SER A 1 91 ? 2.034 13.267 -4.912 1.00 82.56 91 SER A O 1
ATOM 730 N N . GLN A 1 92 ? 1.976 15.416 -4.294 1.00 75.44 92 GLN A N 1
ATOM 731 C CA . GLN A 1 92 ? 1.178 15.185 -3.086 1.00 75.44 92 GLN A CA 1
ATOM 732 C C . GLN A 1 92 ? -0.335 15.133 -3.363 1.00 75.44 92 GLN A C 1
ATOM 734 O O . GLN A 1 92 ? -1.134 14.906 -2.456 1.00 75.44 92 GLN A O 1
ATOM 739 N N . VAL A 1 93 ? -0.754 15.340 -4.615 1.00 71.19 93 VAL A N 1
ATOM 740 C CA . VAL A 1 93 ? -2.162 15.264 -5.019 1.00 71.19 93 VAL A CA 1
ATOM 741 C C . VAL A 1 93 ? -2.537 13.801 -5.252 1.00 71.19 93 VAL A C 1
ATOM 743 O O . VAL A 1 93 ? -2.220 13.233 -6.295 1.00 71.19 93 VAL A O 1
ATOM 746 N N . LEU A 1 94 ? -3.221 13.209 -4.271 1.00 65.12 94 LEU A N 1
ATOM 747 C CA . LEU A 1 94 ? -3.612 11.794 -4.275 1.00 65.12 94 LEU A CA 1
ATOM 748 C C . LEU A 1 94 ? -4.952 11.527 -4.973 1.00 65.12 94 LEU A C 1
ATOM 750 O O . LEU A 1 94 ? -5.154 10.448 -5.519 1.00 65.12 94 LEU A O 1
ATOM 754 N N . ASN A 1 95 ? -5.875 12.489 -4.964 1.00 63.69 95 ASN A N 1
ATOM 755 C CA . ASN A 1 95 ? -7.195 12.337 -5.571 1.00 63.69 95 ASN A CA 1
ATOM 756 C C . ASN A 1 95 ? -7.591 13.614 -6.329 1.00 63.69 95 ASN A C 1
ATOM 758 O O . ASN A 1 95 ? -7.612 14.707 -5.763 1.00 63.69 95 ASN A O 1
ATOM 762 N N . TYR A 1 96 ? -7.943 13.460 -7.603 1.00 60.47 96 TYR A N 1
ATOM 763 C CA . TYR A 1 96 ? -8.566 14.467 -8.459 1.00 60.47 96 TYR A CA 1
ATOM 764 C C . TYR A 1 96 ? -9.777 13.843 -9.165 1.00 60.47 96 TYR A C 1
ATOM 766 O O . TYR A 1 96 ? -9.870 12.620 -9.248 1.00 60.47 96 TYR A O 1
ATOM 774 N N . VAL A 1 97 ? -10.670 14.663 -9.733 1.00 55.41 97 VAL A N 1
ATOM 775 C CA . VAL A 1 97 ? -11.882 14.204 -10.456 1.00 55.41 97 VAL A CA 1
ATOM 776 C C . VAL A 1 97 ? -11.567 13.141 -11.524 1.00 55.41 97 VAL A C 1
ATOM 778 O O . VAL A 1 97 ? -12.382 12.266 -11.789 1.00 55.41 97 VAL A O 1
ATOM 781 N N . TRP A 1 98 ? -10.363 13.193 -12.100 1.00 55.06 98 TRP A N 1
ATOM 782 C CA . TRP A 1 98 ? -9.904 12.312 -13.179 1.00 55.06 98 TRP A CA 1
ATOM 783 C C . TRP A 1 98 ? -8.808 11.320 -12.751 1.00 55.06 98 TRP A C 1
ATOM 785 O O . TRP A 1 98 ? -8.311 10.570 -13.585 1.00 55.06 98 TRP A O 1
ATOM 795 N N . ALA A 1 99 ? -8.394 11.340 -11.478 1.00 57.56 99 ALA A N 1
ATOM 796 C CA . ALA A 1 99 ? -7.301 10.517 -10.962 1.00 57.56 99 ALA A CA 1
ATOM 797 C C . ALA A 1 99 ? -7.500 10.228 -9.469 1.00 57.56 99 ALA A C 1
ATOM 799 O O . ALA A 1 99 ? -7.076 11.000 -8.611 1.0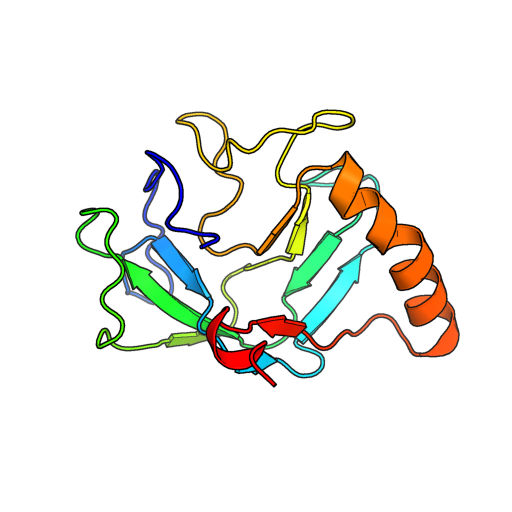0 57.56 99 ALA A O 1
ATOM 800 N N . THR A 1 100 ? -8.164 9.123 -9.157 1.00 67.31 100 THR A N 1
ATOM 801 C CA . THR A 1 100 ? -8.421 8.666 -7.790 1.00 67.31 100 THR A CA 1
ATOM 802 C C . THR A 1 100 ? -7.405 7.594 -7.400 1.00 67.31 100 THR A C 1
ATOM 804 O O . THR A 1 100 ? -7.685 6.400 -7.453 1.00 67.31 100 THR A O 1
ATOM 807 N N . TRP A 1 101 ? -6.185 8.008 -7.039 1.00 68.69 101 TRP A N 1
ATOM 808 C CA . TRP A 1 101 ? -5.110 7.064 -6.704 1.00 68.69 101 TRP A CA 1
ATOM 809 C C . TRP A 1 101 ? -5.327 6.366 -5.373 1.00 68.69 101 TRP A C 1
ATOM 811 O O . TRP A 1 101 ? -4.729 5.322 -5.135 1.00 68.69 101 TRP A O 1
ATOM 821 N N . SER A 1 102 ? -6.125 6.964 -4.488 1.00 71.19 102 SER A N 1
ATOM 822 C CA . SER A 1 102 ? -6.237 6.462 -3.137 1.00 71.19 102 SER A CA 1
ATOM 823 C C . SER A 1 102 ? -7.424 5.530 -2.954 1.00 71.19 102 SER A C 1
ATOM 825 O O . SER A 1 102 ? -7.184 4.342 -2.921 1.00 71.19 102 SER A O 1
ATOM 827 N N . MET A 1 103 ? -8.677 5.988 -2.852 1.00 75.62 103 MET A N 1
ATOM 828 C CA . MET A 1 103 ? -9.866 5.115 -2.657 1.00 75.62 103 MET A CA 1
ATOM 829 C C . MET A 1 103 ? -9.650 3.879 -1.733 1.00 75.62 103 MET A C 1
ATOM 831 O O . MET A 1 103 ? -10.225 2.817 -1.962 1.00 75.62 103 MET A O 1
ATOM 835 N N . GLY A 1 104 ? -8.787 3.994 -0.714 1.00 80.81 104 GLY A N 1
ATOM 836 C CA . GLY A 1 104 ? -8.362 2.906 0.178 1.0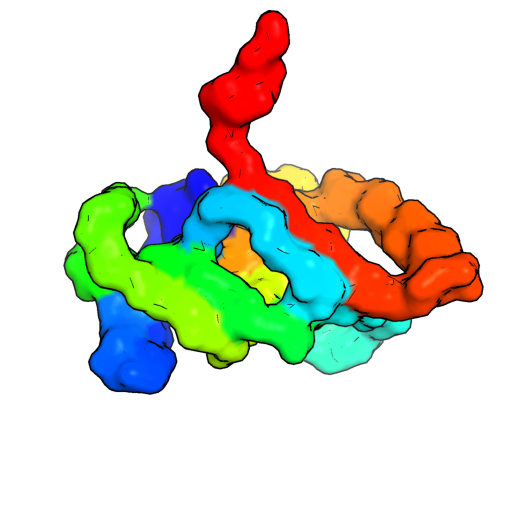0 80.81 104 GLY A CA 1
ATOM 837 C C . GLY A 1 104 ? -6.999 2.263 -0.128 1.00 80.81 104 GLY A C 1
ATOM 838 O O . GLY A 1 104 ? -6.334 1.822 0.811 1.00 80.81 104 GLY A O 1
ATOM 839 N N . CYS A 1 105 ? -6.537 2.248 -1.383 1.00 88.75 105 CYS A N 1
ATOM 840 C CA . CYS A 1 105 ? -5.173 1.873 -1.773 1.00 88.75 105 CYS A CA 1
ATOM 841 C C . CYS A 1 105 ? -4.117 2.691 -1.026 1.00 88.75 105 CYS A C 1
ATOM 843 O O . CYS A 1 105 ? -4.326 3.858 -0.691 1.00 88.75 105 CYS A O 1
ATOM 845 N N . GLN A 1 106 ? -2.962 2.067 -0.808 1.00 92.00 106 GLN A N 1
ATOM 846 C CA . GLN A 1 106 ? -1.809 2.636 -0.110 1.00 92.00 106 GLN A CA 1
ATOM 847 C C . GLN A 1 106 ? -0.675 2.910 -1.102 1.00 92.00 106 GLN A C 1
ATOM 849 O O . GLN A 1 106 ? -0.648 2.349 -2.198 1.00 92.00 106 GLN A O 1
ATOM 854 N N . GLY A 1 107 ? 0.277 3.766 -0.744 1.00 92.44 107 GLY A N 1
ATOM 855 C CA . GLY A 1 107 ? 1.398 4.045 -1.631 1.00 92.44 107 GLY A CA 1
ATOM 856 C C . GLY A 1 107 ? 2.059 5.389 -1.407 1.00 92.44 107 GLY A C 1
ATOM 857 O O . GLY A 1 107 ? 1.861 6.045 -0.387 1.00 92.44 107 GLY A O 1
ATOM 858 N N . ALA A 1 108 ? 2.861 5.775 -2.390 1.00 91.69 108 ALA A N 1
ATOM 859 C CA . ALA A 1 108 ? 3.596 7.030 -2.429 1.00 91.69 108 ALA A CA 1
ATOM 860 C C . ALA A 1 108 ? 3.694 7.516 -3.886 1.00 91.69 108 ALA A C 1
ATOM 862 O O . ALA A 1 108 ? 3.449 6.724 -4.804 1.00 91.69 108 ALA A O 1
ATOM 863 N N . PRO A 1 109 ? 4.064 8.782 -4.137 1.00 92.38 109 PRO A N 1
ATOM 864 C CA . PRO A 1 109 ? 4.377 9.249 -5.485 1.00 92.38 109 PRO A CA 1
ATOM 865 C C . PRO A 1 109 ? 5.469 8.385 -6.123 1.00 92.38 109 PRO A C 1
ATOM 867 O O . PRO A 1 109 ? 6.315 7.829 -5.420 1.00 92.38 109 PRO A O 1
ATOM 870 N N . GLU A 1 110 ? 5.446 8.251 -7.447 1.00 94.06 110 GLU A N 1
ATOM 871 C CA . GLU A 1 110 ? 6.280 7.294 -8.176 1.00 94.06 110 GLU A CA 1
ATOM 872 C C . GLU A 1 110 ? 7.778 7.384 -7.850 1.00 94.06 110 GLU A C 1
ATOM 874 O O . GLU A 1 110 ? 8.336 6.329 -7.559 1.00 94.06 110 GLU A O 1
ATOM 879 N N . PRO A 1 111 ? 8.424 8.564 -7.759 1.00 95.06 111 PRO A N 1
ATOM 880 C CA . PRO A 1 111 ? 9.847 8.631 -7.411 1.00 95.06 111 PRO A CA 1
ATOM 881 C C . PRO A 1 111 ? 10.184 8.028 -6.038 1.00 95.06 111 PRO A C 1
ATOM 883 O O . PRO A 1 111 ? 11.251 7.442 -5.855 1.00 95.06 111 PRO A O 1
ATOM 886 N N . THR A 1 112 ? 9.271 8.138 -5.072 1.00 95.44 112 THR A N 1
ATOM 887 C CA . THR A 1 112 ? 9.415 7.544 -3.735 1.00 95.44 112 THR A CA 1
ATOM 888 C C . THR A 1 112 ? 9.065 6.061 -3.763 1.00 95.44 112 THR A C 1
ATOM 890 O O . THR A 1 112 ? 9.790 5.232 -3.220 1.00 95.44 112 THR A O 1
ATOM 893 N N . PHE A 1 113 ? 7.978 5.698 -4.444 1.00 95.56 113 PHE A N 1
ATOM 894 C CA . PHE A 1 113 ? 7.538 4.311 -4.564 1.00 95.56 113 PHE A CA 1
ATOM 895 C C . PHE A 1 113 ? 8.557 3.440 -5.321 1.00 95.56 113 PHE A C 1
ATOM 897 O O . PHE A 1 113 ? 8.799 2.296 -4.940 1.00 95.56 113 PHE A O 1
ATOM 904 N N . ALA A 1 114 ? 9.217 3.992 -6.343 1.00 97.06 114 ALA A N 1
ATOM 905 C CA . ALA A 1 114 ? 10.255 3.332 -7.132 1.00 97.06 114 ALA A CA 1
ATOM 906 C C . ALA A 1 114 ? 11.423 2.826 -6.271 1.00 97.06 114 ALA A C 1
ATOM 908 O O . ALA A 1 114 ? 12.014 1.793 -6.585 1.00 97.06 114 ALA A O 1
ATOM 909 N N . GLN A 1 115 ? 11.724 3.506 -5.159 1.00 97.31 115 GLN A N 1
ATOM 910 C CA . GLN A 1 115 ? 12.790 3.114 -4.230 1.00 97.31 115 GLN A CA 1
ATOM 911 C C . GLN A 1 115 ? 12.484 1.787 -3.521 1.00 97.31 115 GLN A C 1
ATOM 913 O O . GLN A 1 115 ? 13.405 1.072 -3.131 1.00 97.31 115 GLN A O 1
ATOM 918 N N . LEU A 1 116 ? 11.204 1.416 -3.402 1.00 96.31 116 LEU A N 1
ATOM 919 C CA . LEU A 1 116 ? 10.782 0.147 -2.809 1.00 96.31 116 LEU A CA 1
ATOM 920 C C . LEU A 1 116 ? 10.996 -1.038 -3.761 1.00 96.31 116 LEU A C 1
ATOM 922 O O . LEU A 1 116 ? 11.195 -2.162 -3.304 1.00 96.31 116 LEU A O 1
ATOM 926 N N . LEU A 1 117 ? 10.970 -0.817 -5.082 1.00 97.62 117 LEU A N 1
ATOM 927 C CA . LEU A 1 117 ? 10.928 -1.908 -6.064 1.00 97.62 117 LEU A CA 1
ATOM 928 C C . LEU A 1 117 ? 12.180 -2.798 -6.069 1.00 97.62 117 LEU A C 1
ATOM 930 O O . LEU A 1 117 ? 12.019 -4.017 -6.122 1.00 97.62 117 LEU A O 1
ATOM 934 N N . PRO A 1 118 ? 13.424 -2.275 -6.003 1.00 98.19 118 PRO A N 1
ATOM 935 C CA . PRO A 1 118 ? 14.609 -3.129 -5.923 1.00 98.19 118 PRO A CA 1
ATOM 936 C C . PRO A 1 118 ? 14.610 -4.014 -4.671 1.00 98.19 118 PRO A C 1
ATOM 938 O O . PRO A 1 118 ? 14.984 -5.184 -4.750 1.00 98.19 118 PRO A O 1
ATOM 941 N N . LEU A 1 119 ? 14.144 -3.477 -3.538 1.00 97.56 119 LEU A N 1
ATOM 942 C CA . LEU A 1 119 ? 14.031 -4.214 -2.279 1.00 97.56 119 LEU A CA 1
ATOM 943 C C . LEU A 1 119 ? 12.955 -5.299 -2.375 1.00 97.56 119 LEU A C 1
ATOM 945 O O . LEU A 1 119 ? 13.206 -6.445 -2.005 1.00 97.56 119 LEU A O 1
ATOM 949 N N . ALA A 1 120 ? 11.793 -4.968 -2.941 1.00 97.75 120 ALA A N 1
ATOM 950 C CA . ALA A 1 120 ? 10.709 -5.917 -3.169 1.00 97.75 120 ALA A CA 1
ATOM 951 C C . ALA A 1 120 ? 11.143 -7.062 -4.095 1.00 97.75 120 ALA A C 1
ATOM 953 O O . ALA A 1 120 ? 10.923 -8.225 -3.776 1.00 97.75 120 ALA A O 1
ATOM 954 N N . ARG A 1 121 ? 11.844 -6.758 -5.196 1.00 98.31 121 ARG A N 1
ATOM 955 C CA . ARG A 1 121 ? 12.408 -7.763 -6.116 1.00 98.31 121 ARG A CA 1
ATOM 956 C C . ARG A 1 121 ? 13.409 -8.685 -5.427 1.00 98.31 121 ARG A C 1
ATOM 958 O O . ARG A 1 121 ? 13.367 -9.897 -5.630 1.00 98.31 121 ARG A O 1
ATOM 965 N N . ALA A 1 122 ? 14.307 -8.122 -4.618 1.00 98.25 122 ALA A N 1
ATOM 966 C CA . ALA A 1 122 ? 15.271 -8.909 -3.859 1.00 98.25 122 ALA A CA 1
ATOM 967 C C . ALA A 1 122 ? 14.561 -9.831 -2.857 1.00 98.25 122 ALA A C 1
ATOM 969 O O . ALA A 1 122 ? 14.818 -11.032 -2.856 1.00 98.25 122 ALA A O 1
ATOM 970 N N . CYS A 1 123 ? 13.625 -9.295 -2.070 1.00 97.56 123 CYS A N 1
ATOM 971 C CA . CYS A 1 123 ? 12.840 -10.075 -1.117 1.00 97.56 123 CYS A CA 1
ATOM 972 C C . CYS A 1 123 ? 12.060 -11.194 -1.822 1.00 97.56 123 CYS A C 1
ATOM 974 O O . CYS A 1 123 ? 12.202 -12.356 -1.454 1.00 97.56 123 CYS A O 1
ATOM 976 N N . ALA A 1 124 ? 11.356 -10.875 -2.914 1.00 97.69 124 ALA A N 1
ATOM 977 C CA . ALA A 1 124 ? 10.579 -11.839 -3.687 1.00 97.69 124 ALA A CA 1
ATOM 978 C C . ALA A 1 124 ? 11.424 -13.008 -4.207 1.00 97.69 124 ALA A C 1
ATOM 980 O O . ALA A 1 124 ? 10.996 -14.161 -4.173 1.00 97.69 124 ALA A O 1
ATOM 981 N N . ARG A 1 125 ? 12.659 -12.722 -4.637 1.00 97.56 125 ARG A N 1
ATOM 982 C CA . ARG A 1 125 ? 13.606 -13.736 -5.107 1.00 97.56 125 ARG A CA 1
ATOM 983 C C . ARG A 1 125 ? 14.054 -14.701 -4.004 1.00 97.56 125 ARG A C 1
ATOM 985 O O . ARG A 1 125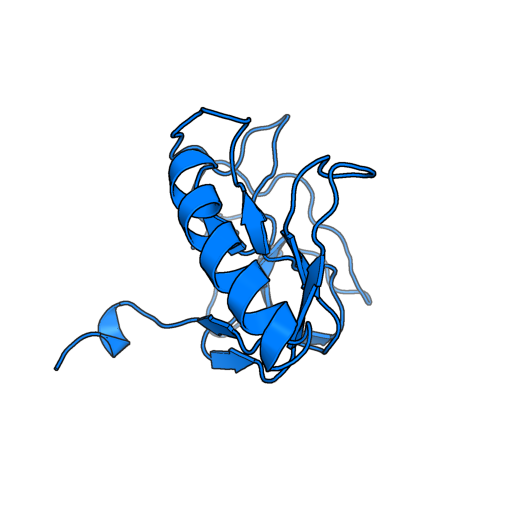 ? 14.292 -15.867 -4.309 1.00 97.56 125 ARG A O 1
ATOM 992 N N . PHE A 1 126 ? 14.227 -14.229 -2.769 1.00 97.50 126 PHE A N 1
ATOM 993 C CA . PHE A 1 126 ? 14.795 -15.032 -1.677 1.00 97.50 126 PHE A CA 1
ATOM 994 C C . PHE A 1 126 ? 13.749 -15.623 -0.724 1.00 97.50 126 PHE A C 1
ATOM 996 O O . PHE A 1 126 ? 13.995 -16.677 -0.142 1.00 97.50 126 PHE A O 1
ATOM 1003 N N . HIS A 1 127 ? 12.600 -14.966 -0.570 1.00 96.44 127 HIS A N 1
ATOM 1004 C CA . HIS A 1 127 ? 11.599 -15.273 0.455 1.00 96.44 127 HIS A CA 1
ATOM 1005 C C . HIS A 1 127 ? 10.200 -15.556 -0.112 1.00 96.44 127 HIS A C 1
ATOM 1007 O O . HIS A 1 127 ? 9.328 -16.001 0.629 1.00 96.44 127 HIS A O 1
ATOM 1013 N N . GLY A 1 128 ? 9.998 -15.377 -1.420 1.00 97.62 128 GLY A N 1
ATOM 1014 C CA . GLY A 1 128 ? 8.693 -15.507 -2.065 1.00 97.62 128 GLY A CA 1
ATOM 1015 C C . GLY A 1 128 ? 7.979 -14.166 -2.223 1.00 97.62 128 GLY A C 1
ATOM 1016 O O . GLY A 1 128 ? 8.357 -13.158 -1.639 1.00 97.62 128 GLY A O 1
ATOM 1017 N N . ASP A 1 129 ? 6.949 -14.146 -3.064 1.00 97.69 129 ASP A N 1
ATOM 1018 C CA . ASP A 1 129 ? 6.291 -12.925 -3.539 1.00 97.69 129 ASP A CA 1
ATOM 1019 C C . ASP A 1 129 ? 5.205 -12.374 -2.601 1.00 97.69 129 ASP A C 1
ATOM 1021 O O . ASP A 1 129 ? 4.535 -11.407 -2.962 1.00 97.69 129 ASP A O 1
ATOM 1025 N N . LEU A 1 130 ? 5.024 -12.966 -1.419 1.00 98.31 130 LEU A N 1
ATOM 1026 C CA . LEU A 1 130 ? 4.069 -12.530 -0.404 1.00 98.31 130 LEU A CA 1
ATOM 1027 C C . LEU A 1 130 ? 4.735 -11.596 0.610 1.00 98.31 130 LEU A C 1
ATOM 1029 O O . LEU A 1 130 ? 5.864 -11.819 1.034 1.00 98.31 130 LEU A O 1
ATOM 1033 N N . PHE A 1 131 ? 4.014 -10.542 0.978 1.00 98.38 131 PHE A N 1
ATOM 1034 C CA . PHE A 1 131 ? 4.479 -9.479 1.852 1.00 98.38 131 PHE A CA 1
ATOM 1035 C C . PHE A 1 131 ? 3.454 -9.189 2.941 1.00 98.38 131 PHE A C 1
ATOM 1037 O O . PHE A 1 131 ? 2.248 -9.067 2.683 1.00 98.38 131 PHE A O 1
ATOM 1044 N N . ASP A 1 132 ? 3.979 -8.997 4.146 1.00 97.88 132 ASP A N 1
ATOM 1045 C CA . ASP A 1 132 ? 3.270 -8.356 5.239 1.00 97.88 132 ASP A CA 1
ATOM 1046 C C . ASP A 1 132 ? 3.161 -6.854 4.978 1.00 97.88 132 ASP A C 1
ATOM 1048 O O . ASP A 1 132 ? 4.064 -6.225 4.417 1.00 97.88 132 ASP A O 1
ATOM 1052 N N . TYR A 1 133 ? 2.071 -6.255 5.441 1.00 96.75 133 TYR A N 1
ATOM 1053 C CA . TYR A 1 133 ? 1.918 -4.809 5.442 1.00 96.75 133 TYR A CA 1
ATOM 1054 C C . TYR A 1 133 ? 1.431 -4.329 6.801 1.00 96.75 133 TYR A C 1
ATOM 1056 O O . TYR A 1 133 ? 0.409 -4.796 7.300 1.00 96.75 133 TYR A O 1
ATOM 1064 N N . THR A 1 134 ? 2.144 -3.368 7.380 1.00 95.75 134 THR A N 1
ATOM 1065 C CA . THR A 1 134 ? 1.762 -2.749 8.647 1.00 95.75 134 THR A CA 1
ATOM 1066 C C . THR A 1 134 ? 1.439 -1.287 8.404 1.00 95.75 134 THR A C 1
ATOM 1068 O O . THR A 1 134 ? 2.303 -0.514 7.992 1.00 95.75 134 THR A O 1
ATOM 1071 N N . LEU A 1 135 ? 0.193 -0.907 8.680 1.00 93.75 135 LEU A N 1
ATOM 1072 C CA . LEU A 1 135 ? -0.221 0.488 8.720 1.00 93.75 135 LEU A CA 1
ATOM 1073 C C . LEU A 1 135 ? -0.177 0.965 10.169 1.00 93.75 135 LEU A C 1
ATOM 1075 O O . LEU A 1 135 ? -0.876 0.415 11.021 1.00 93.75 135 LEU A O 1
ATOM 1079 N N . LEU A 1 136 ? 0.642 1.981 10.417 1.00 90.75 136 LEU A N 1
ATOM 1080 C CA . LEU A 1 136 ? 0.858 2.587 11.727 1.00 90.75 136 LEU A CA 1
ATOM 1081 C C . LEU A 1 136 ? 0.258 3.992 11.772 1.00 90.75 136 LEU A C 1
ATOM 1083 O O . LEU A 1 136 ? 0.196 4.687 10.753 1.00 90.75 136 LEU A O 1
ATOM 1087 N N . TYR A 1 137 ? -0.131 4.426 12.963 1.00 86.81 137 TYR A N 1
ATOM 1088 C CA . TYR A 1 137 ? -0.367 5.831 13.257 1.00 86.81 137 TYR A CA 1
ATOM 1089 C C . TYR A 1 137 ? 0.945 6.529 13.606 1.00 86.81 137 TYR A C 1
ATOM 1091 O O . TYR A 1 137 ? 1.887 5.923 14.105 1.00 86.81 137 TYR A O 1
ATOM 1099 N N . GLU A 1 138 ? 0.989 7.846 13.419 1.00 85.56 138 GLU A N 1
ATOM 1100 C CA . GLU A 1 138 ? 2.141 8.651 13.842 1.00 85.56 138 GLU A CA 1
ATOM 1101 C C . GLU A 1 138 ? 2.424 8.505 15.349 1.00 85.56 138 GLU A C 1
ATOM 1103 O O . GLU A 1 138 ? 3.576 8.509 15.776 1.00 85.56 138 GLU A O 1
ATOM 1108 N N . ALA A 1 139 ? 1.376 8.313 16.157 1.00 87.12 139 ALA A N 1
ATOM 1109 C CA . ALA A 1 139 ? 1.504 8.055 17.587 1.00 87.12 139 ALA A CA 1
ATOM 1110 C C . ALA A 1 139 ? 2.270 6.757 17.909 1.00 87.12 139 ALA A C 1
ATOM 1112 O O . ALA A 1 139 ? 2.909 6.699 18.956 1.00 87.12 139 ALA A O 1
ATOM 1113 N N . ASP A 1 140 ? 2.266 5.767 17.008 1.00 86.06 140 ASP A N 1
ATOM 1114 C CA . ASP A 1 140 ? 2.968 4.489 17.187 1.00 86.06 140 ASP A CA 1
ATOM 1115 C C . ASP A 1 140 ? 4.490 4.619 16.975 1.00 86.06 140 ASP A C 1
ATOM 1117 O O . ASP A 1 140 ? 5.245 3.713 17.317 1.00 86.06 140 ASP A O 1
ATOM 1121 N N . LEU A 1 141 ? 4.958 5.742 16.410 1.00 83.88 141 LEU A N 1
ATOM 1122 C CA . LEU A 1 141 ? 6.378 6.002 16.132 1.00 83.88 141 LEU A CA 1
ATOM 1123 C C . LEU A 1 141 ? 7.107 6.706 17.287 1.00 83.88 141 LEU A C 1
ATOM 1125 O O . LEU A 1 141 ? 8.317 6.921 17.205 1.00 83.88 141 LEU A O 1
ATOM 1129 N N . LYS A 1 142 ? 6.392 7.098 18.348 1.00 76.94 142 LYS A N 1
ATOM 1130 C CA . LYS A 1 142 ? 6.983 7.783 19.503 1.00 76.94 142 LYS A CA 1
ATOM 1131 C C . LYS A 1 142 ? 7.578 6.760 20.474 1.00 76.94 142 LYS A C 1
ATOM 1133 O O . LYS A 1 142 ? 6.839 6.083 21.184 1.00 76.94 142 LYS A O 1
ATOM 1138 N N . GLY A 1 143 ? 8.910 6.682 20.484 1.00 57.00 143 GLY A N 1
ATOM 1139 C CA . GLY A 1 143 ? 9.732 6.080 21.540 1.00 57.00 143 GLY A CA 1
ATOM 1140 C C . GLY A 1 143 ? 10.413 7.142 22.390 1.00 57.00 143 GLY A C 1
ATOM 1141 O O . GLY A 1 143 ? 10.646 8.253 21.857 1.00 57.00 143 GLY A O 1
#

pLDDT: mean 81.9, std 17.36, range [31.72, 98.38]